Protein AF-A0A946NAC4-F1 (afdb_monomer_lite)

Sequence (117 aa):
MKASVAKNGTCLFAVWLTFFSSITLADLDQEQAALLRAIQGLQSLRYEILQEQARFDSTPRPTSQDELKVWKAIEQDMTMTLAEIDQSLADYQRQHSEMTDSAKAPPASKMPPLLPD

Structure (mmCIF, N/CA/C/O backbone):
data_AF-A0A946NAC4-F1
#
_entry.id   AF-A0A946NAC4-F1
#
loop_
_atom_site.group_PDB
_atom_site.id
_atom_site.type_symbol
_atom_site.label_atom_id
_atom_site.label_alt_id
_atom_site.label_comp_id
_atom_site.label_asym_id
_atom_site.label_entity_id
_atom_site.label_seq_id
_atom_site.pdbx_PDB_ins_code
_atom_site.Cartn_x
_atom_site.Cartn_y
_atom_site.Cartn_z
_atom_site.occupancy
_atom_site.B_iso_or_equiv
_atom_site.auth_seq_id
_atom_site.auth_comp_id
_atom_site.auth_asym_id
_atom_site.auth_atom_id
_atom_site.pdbx_PDB_model_num
ATOM 1 N N . MET A 1 1 ? 38.146 -22.477 -69.257 1.00 34.84 1 MET A N 1
ATOM 2 C CA . MET A 1 1 ? 37.711 -21.088 -68.988 1.00 34.84 1 MET A CA 1
ATOM 3 C C . MET A 1 1 ? 36.299 -21.109 -68.415 1.00 34.84 1 MET A C 1
ATOM 5 O O . MET A 1 1 ? 35.434 -21.713 -69.025 1.00 34.84 1 MET A O 1
ATOM 9 N N . LYS A 1 2 ? 36.132 -20.445 -67.259 1.00 35.56 2 LYS A N 1
ATOM 10 C CA . LYS A 1 2 ? 34.909 -19.889 -66.643 1.00 35.56 2 LYS A CA 1
ATOM 11 C C . LYS A 1 2 ? 33.742 -20.833 -66.303 1.00 35.56 2 LYS A C 1
ATOM 13 O O . LYS A 1 2 ? 32.790 -20.976 -67.057 1.00 35.56 2 LYS A O 1
ATOM 18 N N . ALA A 1 3 ? 33.770 -21.326 -65.064 1.00 39.47 3 ALA A N 1
ATOM 19 C CA . ALA A 1 3 ? 32.555 -21.541 -64.285 1.00 39.47 3 ALA A CA 1
ATOM 20 C C . ALA A 1 3 ? 31.964 -20.174 -63.896 1.00 39.47 3 ALA A C 1
ATOM 22 O O . ALA A 1 3 ? 32.688 -19.309 -63.404 1.00 39.47 3 ALA A O 1
ATOM 23 N N . SER A 1 4 ? 30.666 -19.977 -64.114 1.00 39.22 4 SER A N 1
ATOM 24 C CA . SER A 1 4 ? 29.910 -18.873 -63.519 1.00 39.22 4 SER A CA 1
ATOM 25 C C . SER A 1 4 ? 28.492 -19.357 -63.237 1.00 39.22 4 SER A C 1
ATOM 27 O O . SER A 1 4 ? 27.616 -19.301 -64.095 1.00 39.22 4 SER A O 1
ATOM 29 N N . VAL A 1 5 ? 28.289 -19.895 -62.035 1.00 42.19 5 VAL A N 1
ATOM 30 C CA . VAL A 1 5 ? 26.963 -20.069 -61.439 1.00 42.19 5 VAL A CA 1
ATOM 31 C C . VAL A 1 5 ? 26.802 -18.922 -60.454 1.00 42.19 5 VAL A C 1
ATOM 33 O O . VAL A 1 5 ? 27.512 -18.837 -59.450 1.00 42.19 5 VAL A O 1
ATOM 36 N N . ALA A 1 6 ? 25.920 -17.991 -60.805 1.00 41.38 6 ALA A N 1
ATOM 37 C CA . ALA A 1 6 ? 25.591 -16.829 -60.000 1.00 41.38 6 ALA A CA 1
ATOM 38 C C . ALA A 1 6 ? 24.932 -17.268 -58.681 1.00 41.38 6 ALA A C 1
ATOM 40 O O . ALA A 1 6 ? 23.902 -17.941 -58.670 1.00 41.38 6 ALA A O 1
ATOM 41 N N . LYS A 1 7 ? 25.545 -16.875 -57.561 1.00 47.78 7 LYS A N 1
ATOM 42 C CA . LYS A 1 7 ? 25.012 -17.015 -56.202 1.00 47.78 7 LYS A CA 1
ATOM 43 C C . LYS A 1 7 ? 23.941 -15.945 -55.963 1.00 47.78 7 LYS A C 1
ATOM 45 O O . LYS A 1 7 ? 24.259 -14.866 -55.479 1.00 47.78 7 LYS A O 1
ATOM 50 N N . ASN A 1 8 ? 22.680 -16.257 -56.246 1.00 48.53 8 ASN A N 1
ATOM 51 C CA . ASN A 1 8 ? 21.534 -15.436 -55.836 1.00 48.53 8 ASN A CA 1
ATOM 52 C C . ASN A 1 8 ? 20.782 -16.131 -54.694 1.00 48.53 8 ASN A C 1
ATOM 54 O O . ASN A 1 8 ? 19.678 -16.629 -54.882 1.00 48.53 8 ASN A O 1
ATOM 58 N N . GLY A 1 9 ? 21.406 -16.218 -53.518 1.00 48.00 9 GLY A N 1
ATOM 59 C CA . GLY A 1 9 ? 20.835 -16.927 -52.364 1.00 48.00 9 GLY A CA 1
ATOM 60 C C . GLY A 1 9 ? 20.953 -16.190 -51.033 1.00 48.00 9 GLY A C 1
ATOM 61 O O . GLY A 1 9 ? 20.754 -16.802 -49.992 1.00 48.00 9 GLY A O 1
ATOM 62 N N . THR A 1 10 ? 21.301 -14.900 -51.038 1.00 48.44 10 THR A N 1
ATOM 63 C CA . THR A 1 10 ? 21.772 -14.218 -49.817 1.00 48.44 10 THR A CA 1
ATOM 64 C C . THR A 1 10 ? 21.114 -12.862 -49.564 1.00 48.44 10 THR A C 1
ATOM 66 O O . THR A 1 10 ? 21.738 -11.987 -48.979 1.00 48.44 10 THR A O 1
ATOM 69 N N . CYS A 1 11 ? 19.862 -12.659 -49.993 1.00 46.94 11 CYS A N 1
ATOM 70 C CA . CYS A 1 11 ? 19.157 -11.390 -49.739 1.00 46.94 11 CYS A CA 1
ATOM 71 C C . CYS A 1 11 ? 17.848 -11.523 -48.939 1.00 46.94 11 CYS A C 1
ATOM 73 O O . CYS A 1 11 ? 17.422 -10.559 -48.315 1.00 46.94 11 CYS A O 1
ATOM 75 N N . LEU A 1 12 ? 17.224 -12.705 -48.879 1.00 47.03 12 LEU A N 1
ATOM 76 C CA . LEU A 1 12 ? 15.925 -12.856 -48.201 1.00 47.03 12 LEU A CA 1
ATOM 77 C C . LEU A 1 12 ? 16.033 -13.043 -46.676 1.00 47.03 12 LEU A C 1
ATOM 79 O O . LEU A 1 12 ? 15.130 -12.638 -45.953 1.00 47.03 12 LEU A O 1
ATOM 83 N N . PHE A 1 13 ? 17.151 -13.571 -46.166 1.00 46.75 13 PHE A N 1
ATOM 84 C CA . PHE A 1 13 ? 17.356 -13.733 -44.718 1.00 46.75 13 PHE A CA 1
ATOM 85 C C . PHE A 1 13 ? 17.648 -12.412 -43.989 1.00 46.75 13 PHE A C 1
ATOM 87 O O . PHE A 1 13 ? 17.256 -12.249 -42.836 1.00 46.75 13 PHE A O 1
ATOM 94 N N . ALA A 1 14 ? 18.294 -11.449 -44.654 1.00 50.28 14 ALA A N 1
ATOM 95 C CA . ALA A 1 14 ? 18.642 -10.164 -44.043 1.00 50.28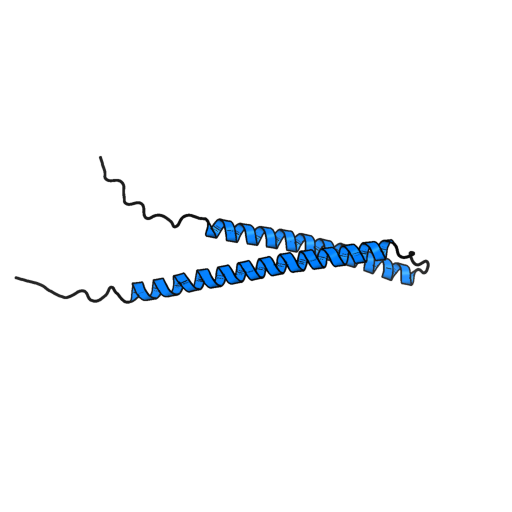 14 ALA A CA 1
ATOM 96 C C . ALA A 1 14 ? 17.407 -9.277 -43.797 1.00 50.28 14 ALA A C 1
ATOM 98 O O . ALA A 1 14 ? 17.334 -8.607 -42.772 1.00 50.28 14 ALA A O 1
ATOM 99 N N . VAL A 1 15 ? 16.415 -9.326 -44.695 1.00 49.91 15 VAL A N 1
ATOM 100 C CA . VAL A 1 15 ? 15.171 -8.538 -44.590 1.00 49.91 15 VAL A CA 1
ATOM 101 C C . VAL A 1 15 ? 14.247 -9.066 -43.484 1.00 49.91 15 VAL A C 1
ATOM 103 O O . VAL A 1 15 ? 13.540 -8.289 -42.845 1.00 49.91 15 VAL A O 1
ATOM 106 N N . TRP A 1 16 ? 14.283 -10.373 -43.202 1.00 44.47 16 TRP A N 1
ATOM 107 C CA . TRP A 1 16 ? 13.516 -10.965 -42.101 1.00 44.47 16 TRP A CA 1
ATOM 108 C C . TRP A 1 16 ? 14.094 -10.575 -40.729 1.00 44.47 16 TRP A C 1
ATOM 110 O O . TRP A 1 16 ? 13.350 -10.190 -39.833 1.00 44.47 16 TRP A O 1
ATOM 120 N N . LEU A 1 17 ? 15.424 -10.567 -40.578 1.00 48.47 17 LEU A N 1
ATOM 121 C CA . LEU A 1 17 ? 16.096 -10.189 -39.325 1.00 48.47 17 LEU A CA 1
ATOM 122 C C . LEU A 1 17 ? 15.891 -8.714 -38.937 1.00 48.47 17 LEU A C 1
ATOM 124 O O . LEU A 1 17 ? 15.756 -8.406 -37.752 1.00 48.47 17 LEU A O 1
ATOM 128 N N . THR A 1 18 ? 15.804 -7.797 -39.905 1.00 51.16 18 THR A N 1
ATOM 129 C CA . THR A 1 18 ? 15.551 -6.376 -39.609 1.00 51.16 18 THR A CA 1
ATOM 130 C C . THR A 1 18 ? 14.116 -6.103 -39.161 1.00 51.16 18 THR A C 1
ATOM 132 O O . THR A 1 18 ? 13.909 -5.201 -38.358 1.00 51.16 18 THR A O 1
ATOM 135 N N . PHE A 1 19 ? 13.134 -6.891 -39.617 1.00 48.56 19 PHE A N 1
ATOM 136 C CA . PHE A 1 19 ? 11.737 -6.729 -39.193 1.00 48.56 19 PHE A CA 1
ATOM 137 C C . PHE A 1 19 ? 11.515 -7.177 -37.740 1.00 48.56 19 PHE A C 1
ATOM 139 O O . PHE A 1 19 ? 10.827 -6.493 -36.987 1.00 48.56 19 PHE A O 1
ATOM 146 N N . PHE A 1 20 ? 12.150 -8.273 -37.310 1.00 47.69 20 PHE A N 1
ATOM 147 C CA . PHE A 1 20 ? 12.056 -8.740 -35.919 1.00 47.69 20 PHE A CA 1
ATOM 148 C C . PHE A 1 20 ? 12.785 -7.828 -34.923 1.00 47.69 20 PHE A C 1
ATOM 150 O O . PHE A 1 20 ? 12.350 -7.710 -33.783 1.00 47.69 20 PHE A O 1
ATOM 157 N N . SER A 1 21 ? 13.841 -7.132 -35.355 1.00 46.66 21 SER A N 1
ATOM 158 C CA . SER A 1 21 ? 14.618 -6.229 -34.489 1.00 46.66 21 SER A CA 1
ATOM 159 C C . SER A 1 21 ? 13.832 -4.983 -34.050 1.00 46.66 21 SER A C 1
ATOM 161 O O . SER A 1 21 ? 14.082 -4.435 -32.980 1.00 46.66 21 SER A O 1
ATOM 163 N N . SER A 1 22 ? 12.894 -4.506 -34.876 1.00 48.12 22 SER A N 1
ATOM 164 C CA . SER A 1 22 ? 12.086 -3.315 -34.569 1.00 48.12 22 SER A CA 1
ATOM 165 C C . SER A 1 22 ? 10.862 -3.627 -33.709 1.00 48.12 22 SER A C 1
ATOM 167 O O . SER A 1 22 ? 10.421 -2.763 -32.955 1.00 48.12 22 SER A O 1
ATOM 169 N N . ILE A 1 23 ? 10.331 -4.851 -33.796 1.00 51.03 23 ILE A N 1
ATOM 170 C CA . ILE A 1 23 ? 9.173 -5.280 -33.000 1.00 51.03 23 ILE A CA 1
ATOM 171 C C . ILE A 1 23 ? 9.553 -5.355 -31.515 1.00 51.03 23 ILE A C 1
ATOM 173 O O . ILE A 1 23 ? 8.785 -4.909 -30.672 1.00 51.03 23 ILE A O 1
ATOM 177 N N . THR A 1 24 ? 10.767 -5.809 -31.191 1.00 55.62 24 THR A N 1
ATOM 178 C CA . THR A 1 24 ? 11.209 -5.962 -29.795 1.00 55.62 24 THR A CA 1
ATOM 179 C C . THR A 1 24 ? 11.446 -4.638 -29.069 1.00 55.62 24 THR A C 1
ATOM 181 O O . THR A 1 24 ? 11.269 -4.581 -27.859 1.00 55.62 24 THR A O 1
ATOM 184 N N . LEU A 1 25 ? 11.852 -3.568 -29.768 1.00 56.47 25 LEU A N 1
ATOM 185 C CA . LEU A 1 25 ? 12.092 -2.267 -29.124 1.00 56.47 25 LEU A CA 1
ATOM 186 C C . LEU A 1 25 ? 10.792 -1.512 -28.817 1.00 56.47 25 LEU A C 1
ATOM 188 O O . LEU A 1 25 ? 10.700 -0.883 -27.769 1.00 56.47 25 LEU A O 1
ATOM 192 N N . ALA A 1 26 ? 9.804 -1.567 -29.717 1.00 60.28 26 ALA A N 1
ATOM 193 C CA . ALA A 1 26 ? 8.515 -0.905 -29.505 1.00 60.28 26 ALA A CA 1
ATOM 194 C C . ALA A 1 26 ? 7.688 -1.589 -28.402 1.00 60.28 26 ALA A C 1
ATOM 196 O O . ALA A 1 26 ? 7.032 -0.908 -27.619 1.00 60.28 26 ALA A O 1
ATOM 197 N N . ASP A 1 27 ? 7.760 -2.921 -28.316 1.00 66.62 27 ASP A N 1
ATOM 198 C CA . ASP A 1 27 ? 7.092 -3.704 -27.269 1.00 66.62 27 ASP A CA 1
ATOM 199 C C . ASP A 1 27 ? 7.719 -3.431 -25.889 1.00 66.62 27 ASP A C 1
ATOM 201 O O . ASP A 1 27 ? 7.018 -3.142 -24.923 1.00 66.62 27 ASP A O 1
ATOM 205 N N . LEU A 1 28 ? 9.055 -3.368 -25.820 1.00 69.88 28 LEU A N 1
ATOM 206 C CA . LEU A 1 28 ? 9.787 -3.068 -24.586 1.00 69.88 28 LEU A CA 1
ATOM 207 C C . LEU A 1 28 ? 9.533 -1.642 -24.058 1.00 69.88 28 LEU A C 1
ATOM 209 O O . LEU A 1 28 ? 9.475 -1.436 -22.846 1.00 69.88 28 LEU A O 1
ATOM 213 N N . ASP A 1 29 ? 9.391 -0.648 -24.940 1.00 77.00 29 ASP A N 1
ATOM 214 C CA . ASP A 1 29 ? 9.049 0.730 -24.549 1.00 77.00 29 ASP A CA 1
ATOM 215 C C . ASP A 1 29 ? 7.618 0.813 -23.987 1.00 77.00 29 ASP A C 1
ATOM 217 O O . ASP A 1 29 ? 7.368 1.441 -22.953 1.00 77.00 29 ASP A O 1
ATOM 221 N N . GLN A 1 30 ? 6.677 0.097 -24.610 1.00 83.19 30 GLN A N 1
ATOM 222 C CA . GLN A 1 30 ? 5.300 0.010 -24.132 1.00 83.19 30 GLN A CA 1
ATOM 223 C C . GLN A 1 30 ? 5.203 -0.710 -22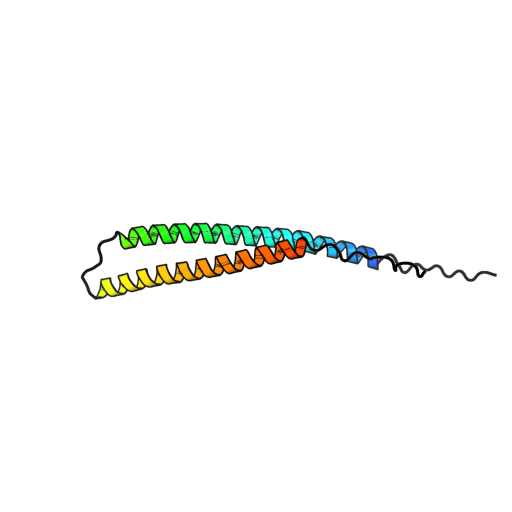.777 1.00 83.19 30 GLN A C 1
ATOM 225 O O . GLN A 1 30 ? 4.466 -0.255 -21.896 1.00 83.19 30 GLN A O 1
ATOM 230 N N . GLU A 1 31 ? 5.950 -1.798 -22.588 1.00 83.50 31 GLU A N 1
ATOM 231 C CA . GLU A 1 31 ? 6.032 -2.526 -21.318 1.00 83.50 31 GLU A CA 1
ATOM 232 C C . GLU A 1 31 ? 6.630 -1.662 -20.200 1.00 83.50 31 GLU A C 1
ATOM 234 O O . GLU A 1 31 ? 6.057 -1.591 -19.110 1.00 83.50 31 GLU A O 1
ATOM 239 N N . GLN A 1 32 ? 7.716 -0.928 -20.472 1.00 86.19 32 GLN A N 1
ATOM 240 C CA . GLN A 1 32 ? 8.299 0.011 -19.506 1.00 86.19 32 GLN A CA 1
ATOM 241 C C . GLN A 1 32 ? 7.313 1.120 -19.120 1.00 86.19 32 GLN A C 1
ATOM 243 O O . GLN A 1 32 ? 7.142 1.421 -17.935 1.00 86.19 32 GLN A O 1
ATOM 248 N N . ALA A 1 33 ? 6.603 1.699 -20.093 1.00 89.44 33 ALA A N 1
ATOM 249 C CA . ALA A 1 33 ? 5.592 2.718 -19.829 1.00 89.44 33 ALA A CA 1
ATOM 250 C C . ALA A 1 33 ? 4.396 2.170 -19.026 1.00 89.44 33 ALA A C 1
ATOM 252 O O . ALA A 1 33 ? 3.845 2.868 -18.168 1.00 89.44 33 ALA A O 1
ATOM 253 N N . ALA A 1 34 ? 3.978 0.927 -19.287 1.00 90.06 34 ALA A N 1
ATOM 254 C CA . ALA A 1 34 ? 2.937 0.256 -18.514 1.00 90.06 34 ALA A CA 1
ATOM 255 C C . ALA A 1 34 ? 3.383 0.002 -17.067 1.00 90.06 34 ALA A C 1
ATOM 257 O O . ALA A 1 34 ? 2.622 0.292 -16.142 1.00 90.06 34 ALA A O 1
ATOM 258 N N . LEU A 1 35 ? 4.623 -0.452 -16.869 1.00 93.06 35 LEU A N 1
ATOM 259 C CA . LEU A 1 35 ? 5.205 -0.703 -15.553 1.00 93.06 35 LEU A CA 1
ATOM 260 C C . LEU A 1 35 ? 5.329 0.582 -14.726 1.00 93.06 35 LEU A C 1
ATOM 262 O O . LEU A 1 35 ? 4.917 0.613 -13.568 1.00 93.06 35 LEU A O 1
ATOM 266 N N . LEU A 1 36 ? 5.806 1.676 -15.326 1.00 94.38 36 LEU A N 1
ATOM 267 C CA . LEU A 1 36 ? 5.862 2.985 -14.665 1.00 94.38 36 LEU A CA 1
ATOM 268 C C . LEU A 1 36 ? 4.472 3.488 -14.260 1.00 94.38 36 LEU A C 1
ATOM 270 O O . LEU A 1 36 ? 4.298 4.001 -13.154 1.00 94.38 36 LEU A O 1
ATOM 274 N N . ARG A 1 37 ? 3.463 3.297 -15.119 1.00 95.69 37 ARG A N 1
ATOM 275 C CA . ARG A 1 37 ? 2.074 3.643 -14.790 1.00 95.69 37 ARG A CA 1
ATOM 276 C C . ARG A 1 37 ? 1.543 2.798 -13.630 1.00 95.69 37 ARG A C 1
ATOM 278 O O . ARG A 1 37 ? 0.846 3.337 -12.775 1.00 95.69 37 ARG A O 1
ATOM 285 N N . ALA A 1 38 ? 1.882 1.510 -13.581 1.00 95.19 38 ALA A N 1
ATOM 286 C CA . ALA A 1 38 ? 1.514 0.632 -12.473 1.00 95.19 38 ALA A CA 1
ATOM 287 C C . ALA A 1 38 ? 2.177 1.073 -11.158 1.00 95.19 38 ALA A C 1
ATOM 289 O O . ALA A 1 38 ? 1.489 1.197 -10.147 1.00 95.19 38 ALA A O 1
ATOM 290 N N . ILE A 1 39 ? 3.475 1.399 -11.180 1.00 96.81 39 ILE A N 1
ATOM 291 C CA . ILE A 1 39 ? 4.198 1.948 -10.020 1.00 96.81 39 ILE A CA 1
ATOM 292 C C . ILE A 1 39 ? 3.524 3.231 -9.529 1.00 96.81 39 ILE A C 1
ATOM 294 O O . ILE A 1 39 ? 3.236 3.357 -8.340 1.00 96.81 39 ILE A O 1
ATOM 298 N N . GLN A 1 40 ? 3.233 4.169 -10.432 1.00 97.38 40 GLN A N 1
ATOM 299 C CA . GLN A 1 40 ? 2.588 5.428 -10.068 1.00 97.38 40 GLN A CA 1
ATOM 300 C C . GLN A 1 40 ? 1.188 5.198 -9.479 1.00 97.38 40 GLN A C 1
ATOM 302 O O . GLN A 1 40 ? 0.853 5.786 -8.453 1.00 97.38 40 GLN A O 1
ATOM 307 N N . GLY A 1 41 ? 0.392 4.312 -10.085 1.00 97.75 41 GLY A N 1
ATOM 3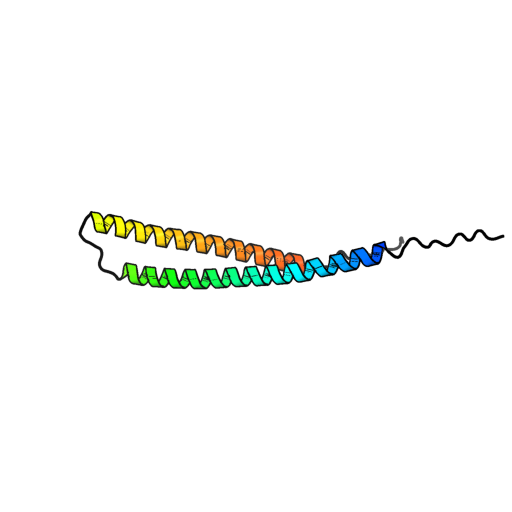08 C CA . GLY A 1 41 ? -0.932 3.950 -9.577 1.00 97.75 41 GLY A CA 1
ATOM 309 C C . GLY A 1 41 ? -0.877 3.340 -8.176 1.00 97.75 41 GLY A C 1
ATOM 310 O O . GLY A 1 41 ? -1.643 3.743 -7.303 1.00 9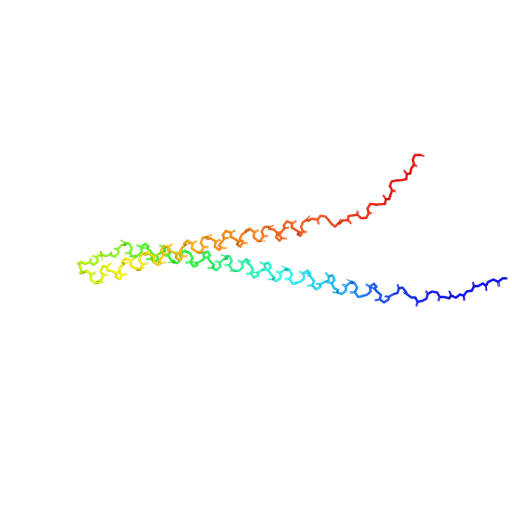7.75 41 GLY A O 1
ATOM 311 N N . LEU A 1 42 ? 0.070 2.431 -7.926 1.00 98.19 42 LEU A N 1
ATOM 312 C CA . LEU A 1 42 ? 0.274 1.829 -6.607 1.00 98.19 42 LEU A CA 1
ATOM 313 C C . LEU A 1 42 ? 0.754 2.847 -5.565 1.00 98.19 42 LEU A C 1
ATOM 315 O O . LEU A 1 42 ? 0.304 2.801 -4.424 1.00 98.19 42 LEU A O 1
ATOM 319 N N . GLN A 1 43 ? 1.616 3.799 -5.935 1.00 98.12 43 GLN A N 1
ATOM 320 C CA . GLN A 1 43 ? 2.030 4.884 -5.037 1.00 98.12 43 GLN A CA 1
ATOM 321 C C . GLN A 1 43 ? 0.856 5.788 -4.645 1.00 98.12 43 GLN A C 1
ATOM 323 O O . GLN A 1 43 ? 0.737 6.160 -3.476 1.00 98.12 43 GLN A O 1
ATOM 328 N N . SER A 1 44 ? -0.019 6.120 -5.599 1.00 98.00 44 SER A N 1
ATOM 329 C CA . SER A 1 44 ? -1.248 6.869 -5.325 1.00 98.00 44 SER A CA 1
ATOM 330 C C . SER A 1 44 ? -2.184 6.091 -4.402 1.00 98.00 44 SER A C 1
ATOM 332 O O . SER A 1 44 ? -2.599 6.627 -3.378 1.00 98.00 44 SER A O 1
ATOM 334 N N . LEU A 1 45 ? -2.436 4.811 -4.691 1.00 97.69 45 LEU A N 1
ATOM 335 C CA . LEU A 1 45 ? -3.295 3.964 -3.860 1.00 97.69 45 LEU A CA 1
ATOM 336 C C . LEU A 1 45 ? -2.749 3.816 -2.433 1.00 97.69 45 LEU A C 1
ATOM 338 O O . LEU A 1 45 ? -3.489 3.942 -1.461 1.00 97.69 45 LEU A O 1
ATOM 342 N N . ARG A 1 46 ? -1.435 3.611 -2.292 1.00 98.19 46 ARG A N 1
ATOM 343 C CA . ARG A 1 46 ? -0.759 3.570 -0.991 1.00 98.19 46 ARG A CA 1
ATOM 344 C C . ARG A 1 46 ? -1.020 4.837 -0.183 1.00 98.19 46 ARG A C 1
ATOM 346 O O . ARG A 1 46 ? -1.280 4.767 1.014 1.00 98.19 46 ARG A O 1
ATOM 353 N N . TYR A 1 47 ? -0.921 5.996 -0.829 1.00 98.12 47 TYR A N 1
ATOM 354 C CA . TYR A 1 47 ? -1.159 7.279 -0.181 1.00 98.12 47 TYR A CA 1
ATOM 355 C C . TYR A 1 47 ? -2.613 7.429 0.280 1.00 98.12 47 TYR A C 1
ATOM 357 O O . TYR A 1 47 ? -2.848 7.860 1.408 1.00 98.12 47 TYR A O 1
ATOM 365 N N . GLU A 1 48 ? -3.574 7.038 -0.557 1.00 97.88 48 GLU A N 1
ATOM 366 C CA . GLU A 1 48 ? -5.000 7.059 -0.214 1.00 97.88 48 GLU A CA 1
ATOM 367 C C . GLU A 1 48 ? -5.302 6.160 0.990 1.00 97.88 48 GLU A C 1
ATOM 369 O O . GLU A 1 48 ? -5.942 6.604 1.942 1.00 97.88 48 GLU A O 1
ATOM 374 N N . ILE A 1 49 ? -4.768 4.934 1.014 1.00 97.38 49 ILE A N 1
ATOM 375 C CA . ILE A 1 49 ? -4.975 4.012 2.139 1.00 97.38 49 ILE A CA 1
ATOM 376 C C . ILE A 1 49 ? -4.335 4.552 3.422 1.00 97.38 49 ILE A C 1
ATOM 378 O O . ILE A 1 49 ? -4.949 4.466 4.479 1.00 97.38 49 ILE A O 1
ATOM 382 N N . LEU A 1 50 ? -3.146 5.160 3.354 1.00 98.19 50 LEU A N 1
ATOM 383 C CA . LEU A 1 50 ? -2.523 5.792 4.525 1.00 98.19 50 LEU A CA 1
ATOM 384 C C . LEU A 1 50 ? -3.359 6.957 5.071 1.00 98.19 50 LEU A C 1
ATOM 386 O O . LEU A 1 50 ? -3.440 7.138 6.287 1.00 98.19 50 LEU A O 1
ATOM 390 N N . GLN A 1 51 ? -3.993 7.746 4.198 1.00 97.94 51 GLN A N 1
ATOM 391 C CA . GLN A 1 51 ? -4.925 8.780 4.645 1.00 97.94 51 GLN A CA 1
ATOM 392 C C . GLN A 1 51 ? -6.157 8.177 5.320 1.00 97.94 51 GLN A C 1
ATOM 394 O O . GLN A 1 51 ? -6.549 8.641 6.391 1.00 97.94 51 GLN A O 1
ATOM 399 N N . GLU A 1 52 ? -6.758 7.144 4.731 1.00 96.69 52 GLU A N 1
ATOM 400 C CA . GLU A 1 52 ? -7.921 6.480 5.323 1.00 96.69 52 GLU A CA 1
ATOM 401 C C . GLU A 1 52 ? -7.576 5.775 6.636 1.00 96.69 52 GLU A C 1
ATOM 403 O O . GLU A 1 52 ? -8.358 5.853 7.580 1.00 96.69 52 GLU A O 1
ATOM 408 N N . GLN A 1 53 ? -6.383 5.192 6.758 1.00 97.12 53 GLN A N 1
ATOM 409 C CA . GLN A 1 53 ? -5.882 4.641 8.015 1.00 97.12 53 GLN A CA 1
ATOM 410 C C . GLN A 1 53 ? -5.751 5.735 9.079 1.00 97.12 53 GLN A C 1
ATOM 412 O O . GLN A 1 53 ? -6.257 5.573 10.183 1.00 97.12 53 GLN A O 1
ATOM 417 N N . ALA A 1 54 ? -5.182 6.897 8.744 1.00 97.44 54 ALA A N 1
ATOM 418 C CA . ALA A 1 54 ? -5.104 8.016 9.683 1.00 97.44 54 ALA A CA 1
ATOM 419 C C . ALA A 1 54 ? -6.499 8.510 10.121 1.00 97.44 54 ALA A C 1
ATOM 421 O O . ALA A 1 54 ? -6.711 8.857 11.287 1.00 97.44 54 ALA A O 1
ATOM 422 N N . ARG A 1 55 ? -7.477 8.522 9.205 1.00 97.19 55 ARG A N 1
ATOM 423 C CA . ARG A 1 55 ? -8.877 8.845 9.527 1.00 97.19 55 ARG A CA 1
ATOM 424 C C . ARG A 1 55 ? -9.509 7.779 10.421 1.00 97.19 55 ARG A C 1
ATOM 426 O O . ARG A 1 55 ? -10.201 8.128 11.381 1.00 97.19 55 ARG A O 1
ATOM 433 N N . PHE A 1 56 ? -9.257 6.508 10.138 1.00 96.88 56 PHE A N 1
ATOM 434 C CA . PHE A 1 56 ? -9.717 5.376 10.932 1.00 96.88 56 PHE A CA 1
ATOM 435 C C . PHE A 1 56 ? -9.143 5.421 12.354 1.00 96.88 56 PHE A C 1
ATOM 437 O O . PHE A 1 56 ? -9.905 5.371 13.316 1.00 96.88 56 PHE A O 1
ATOM 444 N N . ASP A 1 57 ? -7.840 5.662 12.498 1.00 95.12 57 ASP A N 1
ATOM 445 C CA . ASP A 1 57 ? -7.151 5.782 13.788 1.00 95.12 57 ASP A CA 1
ATOM 446 C C . ASP A 1 57 ? -7.662 6.964 14.625 1.00 95.12 57 ASP A C 1
ATOM 448 O O . ASP A 1 57 ? -7.666 6.917 15.856 1.00 95.12 57 ASP A O 1
ATOM 452 N N . SER A 1 58 ? -8.128 8.030 13.965 1.00 96.56 58 SER A N 1
ATOM 453 C CA . SER A 1 58 ? -8.751 9.182 14.630 1.00 96.56 58 SER A CA 1
ATOM 454 C C . SER A 1 58 ? -10.210 8.950 15.042 1.00 96.56 58 SER A C 1
ATOM 456 O O . SER A 1 58 ? -10.765 9.719 15.832 1.00 96.56 58 SER A O 1
ATOM 458 N N . THR A 1 59 ? -10.851 7.908 14.508 1.00 95.69 59 THR A N 1
ATOM 459 C CA . THR A 1 59 ? -12.253 7.601 14.791 1.00 95.69 59 THR A CA 1
ATOM 460 C C . THR A 1 59 ? -12.366 6.925 16.168 1.00 95.69 59 THR A C 1
ATOM 462 O O . THR A 1 59 ? -11.551 6.063 16.504 1.00 95.69 59 THR A O 1
ATOM 465 N N . PRO A 1 60 ? -13.355 7.285 17.012 1.00 96.25 60 PRO A N 1
ATOM 466 C CA . PRO A 1 60 ? -13.513 6.662 18.321 1.00 96.25 60 PRO A CA 1
ATOM 467 C C . PRO A 1 60 ? -13.718 5.152 18.215 1.00 96.25 60 PRO A C 1
ATOM 469 O O . PRO A 1 60 ? -14.614 4.677 17.515 1.00 96.25 60 PRO A O 1
ATOM 472 N N . ARG A 1 61 ? -12.911 4.401 18.965 1.00 95.75 61 ARG A N 1
ATOM 473 C CA . ARG A 1 61 ? -13.001 2.944 19.002 1.00 95.75 61 ARG A CA 1
ATOM 474 C C . ARG A 1 61 ? -14.371 2.495 19.547 1.00 95.75 61 ARG A C 1
ATOM 476 O O . ARG A 1 61 ? -14.757 2.951 20.627 1.00 95.75 61 ARG A O 1
ATOM 483 N N . PRO A 1 62 ? -15.073 1.565 18.874 1.00 96.31 62 PRO A N 1
ATOM 484 C CA . PRO A 1 62 ? -16.336 1.021 19.356 1.00 96.31 62 PRO A CA 1
ATOM 485 C C . PRO A 1 62 ? -16.192 0.300 20.697 1.00 96.31 62 PRO A C 1
ATOM 487 O O . PRO A 1 62 ? -15.167 -0.326 20.983 1.00 96.31 62 PRO A O 1
ATOM 490 N N . THR A 1 63 ? -17.248 0.359 21.508 1.00 95.94 63 THR A N 1
ATOM 491 C CA . THR A 1 63 ? -17.303 -0.284 22.831 1.00 95.94 63 THR A CA 1
ATOM 492 C C . THR A 1 63 ? -18.030 -1.624 22.808 1.00 95.94 63 THR A C 1
ATOM 494 O O . THR A 1 63 ? -17.802 -2.454 23.689 1.00 95.94 63 THR A O 1
ATOM 497 N N . SER A 1 64 ? -18.888 -1.863 21.812 1.00 97.81 64 SER A N 1
ATOM 498 C CA . SER A 1 64 ? -19.581 -3.140 21.670 1.00 97.81 64 SER A CA 1
ATOM 499 C C . SER A 1 64 ? -18.632 -4.217 21.138 1.00 97.81 64 SER A C 1
ATOM 501 O O . SER A 1 64 ? -17.740 -3.959 20.326 1.00 97.81 64 SER A O 1
ATOM 503 N N . GLN A 1 65 ? -18.810 -5.454 21.603 1.00 96.81 65 GLN A N 1
ATOM 504 C CA . GLN A 1 65 ? -17.916 -6.551 21.237 1.00 96.81 65 GLN A CA 1
ATOM 505 C C . GLN A 1 65 ? -17.993 -6.895 19.742 1.00 96.81 65 GLN A C 1
ATOM 507 O O . GLN A 1 65 ? -16.971 -7.245 19.151 1.00 96.81 65 GLN A O 1
ATOM 512 N N . ASP A 1 66 ? -19.174 -6.811 19.131 1.00 97.12 66 ASP A N 1
ATOM 513 C CA . ASP A 1 66 ? -19.350 -7.165 17.722 1.00 97.12 66 ASP A CA 1
ATOM 514 C C . ASP A 1 66 ? -18.794 -6.089 16.788 1.00 97.12 66 ASP A C 1
ATOM 516 O O . ASP A 1 66 ? -18.056 -6.420 15.860 1.00 97.12 66 ASP A O 1
ATOM 520 N N . GLU A 1 67 ? -19.012 -4.806 17.086 1.00 97.00 67 GLU A N 1
ATOM 521 C CA . GLU A 1 67 ? -18.381 -3.717 16.328 1.00 97.00 67 GLU A CA 1
ATOM 522 C C . GLU A 1 67 ? -16.862 -3.719 16.516 1.00 97.00 67 GLU A C 1
ATOM 524 O O . GLU A 1 67 ? -16.126 -3.460 15.568 1.00 97.00 67 GLU A O 1
ATOM 529 N N . LEU A 1 68 ? -16.363 -4.083 17.703 1.00 97.75 68 LEU A N 1
ATOM 530 C CA . LEU A 1 68 ? -14.927 -4.200 17.954 1.00 97.75 68 LEU A CA 1
ATOM 531 C C . LEU A 1 68 ? -14.265 -5.302 17.109 1.00 97.75 68 LEU A C 1
ATOM 533 O O . LEU A 1 68 ? -13.097 -5.162 16.737 1.00 97.75 68 LEU A O 1
ATOM 537 N N . LYS A 1 69 ? -14.973 -6.398 16.803 1.00 98.06 69 LYS A N 1
ATOM 538 C CA . LYS A 1 69 ? -14.465 -7.433 15.883 1.00 98.06 69 LYS A CA 1
ATOM 539 C C . LYS A 1 69 ? -14.329 -6.875 14.471 1.00 98.06 69 LYS A C 1
ATOM 541 O O . LYS A 1 69 ? -13.281 -7.057 13.860 1.00 98.06 69 LYS A O 1
ATOM 546 N N . VAL A 1 70 ? -15.358 -6.178 13.985 1.00 97.56 70 VAL A N 1
ATOM 547 C CA . VAL A 1 70 ? -15.344 -5.546 12.656 1.00 97.56 70 VAL A CA 1
ATOM 548 C C . VAL A 1 70 ? -14.244 -4.489 12.582 1.00 97.56 70 VAL A C 1
ATOM 550 O O . VAL A 1 70 ? -13.464 -4.490 11.639 1.00 97.56 70 VAL A O 1
ATOM 553 N N . TRP A 1 71 ? -14.112 -3.659 13.617 1.00 97.62 71 TRP A N 1
ATOM 554 C CA . TRP A 1 71 ? -13.049 -2.662 13.733 1.00 97.62 71 TRP A CA 1
ATOM 555 C C . TRP A 1 71 ? -11.660 -3.279 13.558 1.00 97.62 71 TRP A C 1
ATOM 557 O O . TRP A 1 71 ? -10.878 -2.829 12.730 1.00 97.62 71 TRP A O 1
ATOM 567 N N . LYS A 1 72 ? -11.356 -4.348 14.304 1.00 97.56 72 LYS A N 1
ATOM 568 C CA . LYS A 1 72 ? -10.063 -5.041 14.198 1.00 97.56 72 LYS A CA 1
ATOM 569 C C . LYS A 1 72 ? -9.850 -5.684 12.828 1.00 97.56 72 LYS A C 1
ATOM 571 O O . LYS A 1 72 ? -8.721 -5.721 12.356 1.00 97.56 72 LYS A O 1
ATOM 576 N N . ALA A 1 73 ? -10.912 -6.197 12.208 1.00 98.06 73 ALA A N 1
ATOM 577 C CA . ALA A 1 73 ? -10.824 -6.755 10.864 1.00 98.06 73 ALA A CA 1
ATOM 578 C C . ALA A 1 73 ? -10.458 -5.673 9.838 1.00 98.06 73 ALA A C 1
ATOM 580 O O . ALA A 1 73 ? -9.587 -5.912 9.014 1.00 98.06 73 ALA A O 1
ATOM 581 N N . ILE A 1 74 ? -11.051 -4.478 9.940 1.00 97.44 74 ILE A N 1
ATOM 582 C CA . ILE A 1 74 ? -10.718 -3.329 9.083 1.00 97.44 74 ILE A CA 1
ATOM 583 C C . ILE A 1 74 ? -9.267 -2.881 9.308 1.00 97.44 74 ILE A C 1
ATOM 585 O O . ILE A 1 74 ? -8.523 -2.708 8.348 1.00 97.44 74 ILE A O 1
ATOM 589 N N . GLU A 1 75 ? -8.844 -2.745 10.569 1.00 97.62 75 GLU A N 1
ATOM 590 C CA . GLU A 1 75 ? -7.464 -2.384 10.936 1.00 97.62 75 GLU A CA 1
ATOM 591 C C . GLU A 1 75 ? -6.443 -3.365 10.331 1.00 97.62 75 GLU A C 1
ATOM 593 O O . GLU A 1 75 ? -5.435 -2.965 9.739 1.00 97.62 75 GLU A O 1
ATOM 598 N N . GLN A 1 76 ? -6.728 -4.665 10.446 1.00 98.12 76 GLN A N 1
ATOM 599 C CA . GLN A 1 76 ? -5.891 -5.718 9.885 1.00 98.12 76 GLN A CA 1
ATOM 600 C C . GLN A 1 76 ? -5.883 -5.680 8.353 1.00 98.12 76 GLN A C 1
ATOM 602 O O . GLN A 1 76 ? -4.814 -5.790 7.758 1.00 98.12 76 GLN A O 1
ATOM 607 N N . ASP A 1 77 ? -7.043 -5.513 7.722 1.00 98.00 77 ASP A N 1
ATOM 608 C CA . ASP A 1 77 ? -7.185 -5.478 6.266 1.00 98.00 77 ASP A CA 1
ATOM 609 C C . ASP A 1 77 ? -6.405 -4.314 5.639 1.00 98.00 77 ASP A C 1
ATOM 611 O O . ASP A 1 77 ? -5.616 -4.524 4.715 1.00 98.00 77 ASP A O 1
ATOM 615 N N . MET A 1 78 ? -6.512 -3.109 6.213 1.00 96.62 78 MET A N 1
ATOM 616 C CA . MET A 1 78 ? -5.715 -1.950 5.791 1.00 96.62 78 MET A CA 1
ATOM 617 C C . MET A 1 78 ? -4.212 -2.219 5.925 1.00 96.62 78 MET A C 1
ATOM 619 O O . MET A 1 78 ? -3.440 -1.919 5.014 1.00 96.62 78 MET A O 1
ATOM 623 N N . THR A 1 79 ? -3.796 -2.828 7.039 1.00 97.44 79 THR A N 1
ATOM 624 C CA . THR A 1 79 ? -2.386 -3.156 7.291 1.00 97.44 79 THR A CA 1
ATOM 625 C C . THR A 1 79 ? -1.848 -4.173 6.283 1.00 97.44 79 THR A C 1
ATOM 627 O O . THR A 1 79 ? -0.753 -3.989 5.750 1.00 97.44 79 THR A O 1
ATOM 630 N N . MET A 1 80 ? -2.604 -5.237 5.998 1.00 98.19 80 MET A N 1
ATOM 631 C CA . MET A 1 80 ? -2.204 -6.246 5.011 1.00 98.19 80 MET A CA 1
ATOM 632 C C . MET A 1 80 ? -2.155 -5.657 3.603 1.00 98.19 80 MET A C 1
ATOM 634 O O . MET A 1 80 ? -1.164 -5.847 2.904 1.00 98.19 80 MET A O 1
ATOM 638 N N . THR A 1 81 ? -3.173 -4.884 3.219 1.00 96.81 81 THR A N 1
ATOM 639 C CA . THR A 1 81 ? -3.236 -4.242 1.899 1.00 96.81 81 THR A CA 1
ATOM 640 C C . THR A 1 81 ? -2.040 -3.314 1.679 1.00 96.81 81 THR A C 1
ATOM 642 O O . THR A 1 81 ? -1.417 -3.345 0.619 1.00 96.81 81 THR A O 1
ATOM 645 N N . LEU A 1 82 ? -1.653 -2.521 2.687 1.00 98.25 82 LEU A N 1
ATOM 646 C CA . LEU A 1 82 ? -0.455 -1.680 2.601 1.00 98.25 82 LEU A CA 1
ATOM 647 C C . LEU A 1 82 ? 0.823 -2.504 2.412 1.00 98.25 82 LEU A C 1
ATOM 649 O O . LEU A 1 82 ? 1.664 -2.134 1.595 1.00 98.25 82 LEU A O 1
ATOM 653 N N . ALA A 1 83 ? 0.958 -3.626 3.122 1.00 98.19 83 ALA A N 1
ATOM 654 C CA . ALA A 1 83 ? 2.117 -4.503 2.984 1.00 98.19 83 ALA A CA 1
ATOM 655 C C . ALA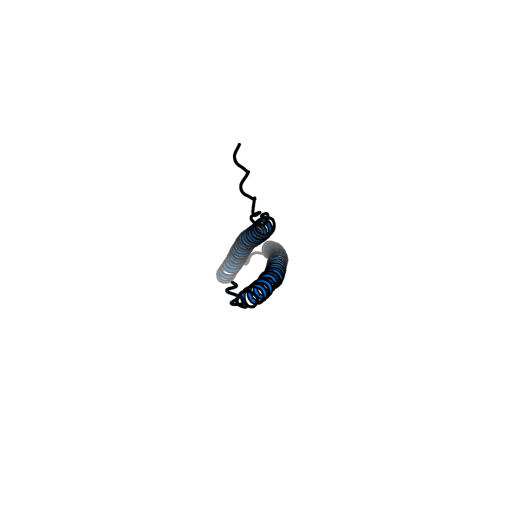 A 1 83 ? 2.203 -5.142 1.585 1.00 98.19 83 ALA A C 1
ATOM 657 O O . ALA A 1 83 ? 3.287 -5.219 1.007 1.00 98.19 83 ALA A O 1
ATOM 658 N N . GLU A 1 84 ? 1.070 -5.558 1.014 1.00 98.19 84 GLU A N 1
ATOM 659 C CA . GLU A 1 84 ? 1.001 -6.099 -0.349 1.00 98.19 84 GLU A CA 1
ATOM 660 C C . GLU A 1 84 ? 1.366 -5.049 -1.406 1.00 98.19 84 GLU A C 1
ATOM 662 O O . GLU A 1 84 ? 2.086 -5.350 -2.364 1.00 98.19 84 GLU A O 1
ATOM 667 N N . ILE A 1 85 ? 0.924 -3.802 -1.217 1.00 97.75 85 ILE A N 1
ATOM 668 C CA . ILE A 1 85 ? 1.297 -2.686 -2.091 1.00 97.75 85 ILE A CA 1
ATOM 669 C C . ILE A 1 85 ? 2.794 -2.388 -1.981 1.00 97.75 85 ILE A C 1
ATOM 671 O O . ILE A 1 85 ? 3.450 -2.228 -3.010 1.00 97.75 85 ILE A O 1
ATOM 675 N N . ASP A 1 86 ? 3.350 -2.345 -0.768 1.00 98.19 86 ASP A N 1
ATOM 676 C CA . ASP A 1 86 ? 4.781 -2.102 -0.546 1.00 98.19 86 ASP A CA 1
ATOM 677 C C . ASP A 1 86 ? 5.645 -3.185 -1.202 1.00 98.19 86 ASP A C 1
ATOM 679 O O . ASP A 1 86 ? 6.634 -2.874 -1.873 1.00 98.19 86 ASP A O 1
ATOM 683 N N . GLN A 1 87 ? 5.235 -4.449 -1.084 1.00 98.31 87 GLN A N 1
ATOM 684 C CA . GLN A 1 87 ? 5.897 -5.563 -1.756 1.00 98.31 87 GLN A CA 1
ATOM 685 C C . GLN A 1 87 ? 5.811 -5.431 -3.284 1.00 98.31 87 GLN A C 1
ATOM 687 O O . GLN A 1 87 ? 6.830 -5.520 -3.971 1.00 98.31 87 GLN A O 1
ATOM 692 N N . SER A 1 88 ? 4.620 -5.151 -3.817 1.00 97.69 88 SER A N 1
ATOM 693 C CA . SER A 1 88 ? 4.402 -4.990 -5.261 1.00 97.69 88 SER A CA 1
ATOM 694 C C . SER A 1 88 ? 5.211 -3.825 -5.837 1.00 97.69 88 SER A C 1
ATOM 696 O O . SER A 1 88 ? 5.794 -3.937 -6.915 1.00 97.69 88 SER A O 1
ATOM 698 N N . LEU A 1 89 ? 5.304 -2.711 -5.105 1.00 97.94 89 LEU A N 1
ATOM 699 C CA . LEU A 1 89 ? 6.136 -1.569 -5.477 1.00 97.94 89 LEU A CA 1
ATOM 700 C C . LEU A 1 89 ? 7.616 -1.944 -5.532 1.00 97.94 89 LEU A C 1
ATOM 702 O O . LEU A 1 89 ? 8.285 -1.593 -6.504 1.00 97.94 89 LEU A O 1
ATOM 706 N N . ALA A 1 90 ? 8.122 -2.664 -4.528 1.00 97.50 90 ALA A N 1
ATOM 707 C CA . ALA A 1 90 ? 9.509 -3.116 -4.512 1.00 97.50 90 ALA A CA 1
ATOM 708 C C . ALA A 1 90 ? 9.818 -4.043 -5.700 1.00 97.50 90 ALA A C 1
ATOM 710 O O . ALA A 1 90 ? 10.867 -3.912 -6.337 1.00 97.50 90 ALA A O 1
ATOM 711 N N . ASP A 1 91 ? 8.896 -4.945 -6.033 1.00 97.31 91 ASP A N 1
ATOM 712 C CA . ASP A 1 91 ? 9.058 -5.877 -7.146 1.00 97.31 91 ASP A CA 1
ATOM 713 C C . ASP A 1 91 ? 9.020 -5.165 -8.505 1.00 97.31 91 ASP A C 1
ATOM 715 O O . ASP A 1 91 ? 9.891 -5.399 -9.345 1.00 97.31 91 ASP A O 1
ATOM 719 N N . TYR A 1 92 ? 8.092 -4.228 -8.710 1.00 95.94 92 TYR A N 1
ATOM 720 C CA . TYR A 1 92 ? 8.011 -3.459 -9.956 1.00 95.94 92 TYR A CA 1
ATOM 721 C C . TYR A 1 92 ? 9.186 -2.497 -10.138 1.00 95.94 92 TYR A C 1
ATOM 723 O O . TYR A 1 92 ? 9.693 -2.342 -11.248 1.00 95.94 92 TYR A O 1
ATOM 731 N N . GLN A 1 93 ? 9.677 -1.885 -9.059 1.00 94.94 93 GLN A N 1
ATOM 732 C CA . GLN A 1 93 ? 10.887 -1.061 -9.105 1.00 94.94 93 GLN A CA 1
ATOM 733 C C . GLN A 1 93 ? 12.127 -1.889 -9.465 1.00 94.94 93 GLN A C 1
ATOM 735 O O . GLN A 1 93 ? 12.968 -1.430 -10.247 1.00 94.94 93 GLN A O 1
ATOM 740 N N . ARG A 1 94 ? 12.232 -3.119 -8.941 1.00 94.81 94 ARG A N 1
ATOM 741 C CA . ARG A 1 94 ? 13.292 -4.060 -9.322 1.00 94.81 94 ARG A CA 1
ATOM 742 C C . ARG A 1 94 ? 13.192 -4.414 -10.806 1.00 94.81 94 ARG A C 1
ATOM 744 O O . ARG A 1 94 ? 14.168 -4.233 -11.525 1.00 94.81 94 ARG A O 1
ATOM 751 N N . GLN A 1 95 ? 12.008 -4.812 -11.271 1.00 92.38 95 GLN A N 1
ATOM 752 C CA . GLN A 1 95 ? 11.765 -5.165 -12.673 1.00 92.38 95 GLN A CA 1
ATOM 753 C C . GLN A 1 95 ? 12.105 -4.009 -13.628 1.00 92.38 95 GLN A C 1
ATOM 755 O O . GLN A 1 95 ? 12.766 -4.212 -14.644 1.00 92.38 95 GLN A O 1
ATOM 760 N N . HIS A 1 96 ? 11.711 -2.781 -13.284 1.00 90.50 96 HIS A N 1
ATOM 761 C CA . HIS A 1 96 ? 12.035 -1.595 -14.076 1.00 90.50 96 HIS A CA 1
ATOM 762 C C . HIS A 1 96 ? 13.553 -1.362 -14.164 1.00 90.50 96 HIS A C 1
ATOM 764 O O . HIS A 1 96 ? 14.082 -1.024 -15.226 1.00 90.50 96 HIS A O 1
ATOM 770 N N . SER A 1 97 ? 14.268 -1.562 -13.052 1.00 88.88 97 SER A N 1
ATOM 771 C CA . SER A 1 97 ? 15.729 -1.421 -13.007 1.00 88.88 97 SER A CA 1
ATOM 772 C C . SER A 1 97 ? 16.415 -2.471 -13.886 1.00 88.88 97 SER A C 1
ATOM 774 O O . SER A 1 97 ? 17.265 -2.123 -14.699 1.00 88.88 97 SER A O 1
ATOM 776 N N . GLU A 1 98 ? 15.973 -3.729 -13.811 1.00 88.94 98 GLU A N 1
ATOM 777 C CA . GLU A 1 98 ? 16.485 -4.829 -14.641 1.00 88.94 98 GLU A CA 1
ATOM 778 C C . GLU A 1 98 ? 16.268 -4.577 -16.144 1.00 88.94 98 GLU A C 1
ATOM 780 O O . GLU A 1 98 ? 17.178 -4.795 -16.947 1.00 88.94 98 GLU A O 1
ATOM 785 N N . MET A 1 99 ? 15.096 -4.062 -16.536 1.00 82.44 99 MET A N 1
ATOM 786 C CA . MET A 1 99 ? 14.811 -3.679 -17.927 1.00 82.44 99 MET A CA 1
ATOM 787 C C . MET A 1 99 ? 15.724 -2.541 -18.407 1.00 82.44 99 MET A C 1
ATOM 789 O O . MET A 1 99 ? 16.254 -2.596 -19.519 1.00 82.44 99 MET A O 1
ATOM 793 N N . THR A 1 100 ? 15.953 -1.538 -17.554 1.00 80.25 100 THR A N 1
ATOM 794 C CA . THR A 1 100 ? 16.819 -0.389 -17.866 1.00 80.25 100 THR A CA 1
ATOM 795 C C . THR A 1 100 ? 18.286 -0.805 -18.010 1.00 80.25 100 THR A C 1
ATOM 797 O O . THR A 1 100 ? 18.974 -0.358 -18.931 1.00 80.25 100 THR A O 1
ATOM 800 N N . ASP A 1 101 ? 18.772 -1.688 -17.137 1.00 77.25 101 ASP A N 1
ATOM 801 C CA . ASP A 1 101 ? 20.150 -2.184 -17.172 1.00 77.25 101 ASP A CA 1
ATOM 802 C C . ASP A 1 101 ? 20.404 -3.082 -18.391 1.00 77.25 101 ASP A C 1
ATOM 804 O O . ASP A 1 101 ? 21.450 -2.972 -19.038 1.00 77.25 101 ASP A O 1
ATOM 808 N N . SER A 1 102 ? 19.425 -3.912 -18.768 1.00 66.94 102 SER A N 1
ATOM 809 C CA . SER A 1 102 ? 19.499 -4.765 -19.962 1.00 66.94 102 SER A CA 1
ATOM 810 C C . SER A 1 102 ? 19.531 -3.943 -21.258 1.00 66.94 102 SER A C 1
ATOM 812 O O . SER A 1 102 ? 20.304 -4.241 -22.169 1.00 66.94 102 SER A O 1
ATOM 814 N N . ALA A 1 103 ? 18.782 -2.834 -21.316 1.00 62.66 103 ALA A N 1
ATOM 815 C CA . ALA A 1 103 ? 18.811 -1.901 -22.445 1.00 62.66 103 ALA A CA 1
ATOM 816 C C . ALA A 1 103 ? 20.146 -1.137 -22.582 1.00 62.66 103 ALA A C 1
ATOM 818 O O . ALA A 1 103 ? 20.482 -0.662 -23.669 1.00 62.66 103 ALA A O 1
ATOM 819 N N . LYS A 1 104 ? 20.923 -1.014 -21.497 1.00 59.94 104 LYS A N 1
ATOM 820 C CA . LYS A 1 104 ? 22.204 -0.289 -21.461 1.00 59.94 104 LYS A CA 1
ATOM 821 C C . LYS A 1 104 ? 23.418 -1.174 -21.773 1.00 59.94 104 LYS A C 1
ATOM 823 O O . LYS A 1 104 ? 24.524 -0.650 -21.934 1.00 59.94 104 LYS A O 1
ATOM 828 N N . ALA A 1 105 ? 23.239 -2.494 -21.869 1.00 55.16 105 ALA A N 1
ATOM 829 C CA . ALA A 1 105 ? 24.304 -3.414 -22.251 1.00 55.16 105 ALA A CA 1
ATOM 830 C C . ALA A 1 105 ? 24.812 -3.069 -23.669 1.00 55.16 105 ALA A C 1
ATOM 832 O O . ALA A 1 105 ? 24.007 -2.992 -24.602 1.00 55.16 105 ALA A O 1
ATOM 833 N N . PRO A 1 106 ? 26.128 -2.845 -23.874 1.00 53.06 106 PRO A N 1
ATOM 834 C CA . PRO A 1 106 ? 26.657 -2.573 -25.204 1.00 53.06 106 PRO A CA 1
ATOM 835 C C . PRO A 1 106 ? 26.286 -3.728 -26.141 1.00 53.06 106 PRO A C 1
ATOM 837 O O . PRO A 1 106 ? 26.407 -4.886 -25.725 1.00 53.06 106 PRO A O 1
ATOM 840 N N . PRO A 1 107 ? 25.882 -3.467 -27.401 1.00 57.22 107 PRO A N 1
ATOM 841 C CA . PRO A 1 107 ? 25.723 -4.547 -28.364 1.00 57.22 107 PRO A CA 1
ATOM 842 C C . PRO A 1 107 ? 27.041 -5.312 -28.397 1.00 57.22 107 PRO A C 1
ATOM 844 O O . PRO A 1 107 ? 28.094 -4.676 -28.474 1.00 57.22 107 PRO A O 1
ATOM 847 N N . ALA A 1 108 ? 26.983 -6.644 -28.286 1.00 56.59 108 ALA A N 1
ATOM 848 C CA . ALA A 1 108 ? 28.153 -7.513 -28.335 1.00 56.59 108 ALA A CA 1
ATOM 849 C C . ALA A 1 108 ? 28.968 -7.154 -29.582 1.00 56.59 108 ALA A C 1
ATOM 851 O O . ALA A 1 108 ? 28.640 -7.535 -30.709 1.00 56.59 108 ALA A O 1
ATOM 852 N N . SER A 1 109 ? 29.977 -6.308 -29.378 1.00 54.31 109 SER A N 1
ATOM 853 C CA . SER A 1 109 ? 30.757 -5.743 -30.455 1.00 54.31 109 SER A CA 1
ATOM 854 C C . SER A 1 109 ? 31.510 -6.905 -31.065 1.00 54.31 109 SER A C 1
ATOM 856 O O . SER A 1 109 ? 32.275 -7.589 -30.383 1.00 54.31 109 SER A O 1
ATOM 858 N N . LYS A 1 110 ? 31.244 -7.146 -32.350 1.00 55.28 110 LYS A N 1
ATOM 859 C CA . LYS A 1 110 ? 32.063 -7.967 -33.235 1.00 55.28 110 LYS A CA 1
ATOM 860 C C . LYS A 1 110 ? 33.472 -7.371 -33.245 1.00 55.28 110 LYS A C 1
ATOM 862 O O . LYS A 1 110 ? 33.817 -6.627 -34.159 1.00 55.28 110 LYS A O 1
ATOM 867 N N . MET A 1 111 ? 34.274 -7.648 -32.224 1.00 59.81 111 MET A N 1
ATOM 868 C CA . MET A 1 111 ? 35.695 -7.350 -32.275 1.00 59.81 111 MET A CA 1
ATOM 869 C C . MET A 1 111 ? 36.297 -8.209 -33.393 1.00 59.81 111 MET A C 1
ATOM 871 O O . MET A 1 111 ? 36.142 -9.434 -33.356 1.00 59.81 111 MET A O 1
ATOM 875 N N . PRO A 1 112 ? 36.943 -7.608 -34.409 1.00 62.50 112 PRO A N 1
ATOM 876 C CA . PRO A 1 112 ? 37.729 -8.373 -35.364 1.00 62.50 112 PRO A CA 1
ATOM 877 C C . PRO A 1 112 ? 38.845 -9.108 -34.605 1.00 62.50 112 PRO A C 1
ATOM 879 O O . PRO A 1 112 ? 39.343 -8.562 -33.615 1.00 62.50 112 PRO A O 1
ATOM 882 N N . PRO A 1 113 ? 39.260 -10.314 -35.039 1.00 65.12 113 PRO A N 1
ATOM 883 C CA . PRO A 1 113 ? 40.404 -10.984 -34.436 1.00 65.12 113 PRO A CA 1
ATOM 884 C C . PRO A 1 113 ? 41.607 -10.044 -34.510 1.00 65.12 113 PRO A C 1
ATOM 886 O O . PRO A 1 113 ? 41.914 -9.526 -35.587 1.00 65.12 113 PRO A O 1
ATOM 889 N N . LEU A 1 114 ? 42.259 -9.798 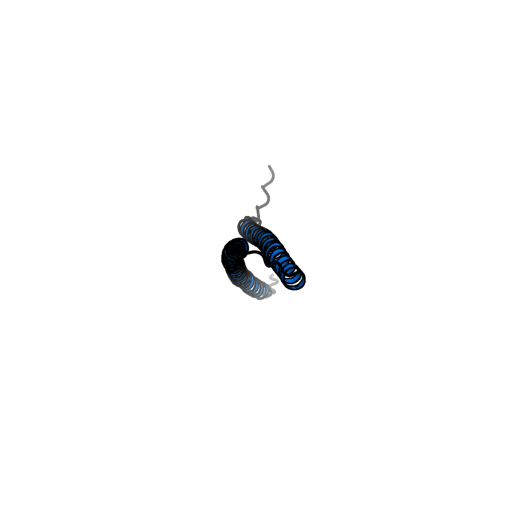-33.374 1.00 64.81 114 LEU A N 1
ATOM 890 C CA . LEU A 1 114 ? 43.534 -9.091 -33.362 1.00 64.81 114 LEU A CA 1
ATOM 891 C C . LEU A 1 114 ? 44.511 -9.915 -34.209 1.00 64.81 114 LEU A C 1
ATOM 893 O O . LEU A 1 114 ? 44.651 -11.121 -33.998 1.00 64.81 114 LEU A O 1
ATOM 897 N N . LEU A 1 115 ? 45.084 -9.274 -35.231 1.00 65.81 115 LEU A N 1
ATOM 898 C CA . LEU A 1 115 ? 46.064 -9.885 -36.128 1.00 65.81 115 LEU A CA 1
ATOM 899 C C . LEU A 1 115 ? 47.216 -10.485 -35.300 1.00 65.81 115 LEU A C 1
ATOM 901 O O . LEU A 1 115 ? 47.610 -9.858 -34.316 1.00 65.81 115 LEU A O 1
ATOM 905 N N . PRO A 1 116 ? 47.735 -11.672 -35.666 1.00 69.38 116 PRO A N 1
ATOM 906 C CA . PRO A 1 116 ? 48.880 -12.256 -34.976 1.00 69.38 116 PRO A CA 1
ATOM 907 C C . PRO A 1 116 ? 50.161 -11.458 -35.263 1.00 69.38 116 PRO A C 1
ATOM 909 O O . PRO A 1 116 ? 50.265 -10.836 -36.324 1.00 69.38 116 PRO A O 1
ATOM 912 N N . ASP A 1 117 ? 51.078 -11.504 -34.291 1.00 52.19 117 ASP A N 1
ATOM 913 C CA . ASP A 1 117 ? 52.376 -10.807 -34.240 1.00 52.19 117 ASP A CA 1
ATOM 914 C C . ASP A 1 117 ? 53.246 -10.955 -35.504 1.00 52.19 117 ASP A C 1
ATOM 916 O O . ASP A 1 117 ? 53.303 -12.072 -36.078 1.00 52.19 117 ASP A O 1
#

Foldseek 3Di:
DDDDDDPPDPDPVVVVVVVVVVVVVVVLVVVLVVLVVVLVVLVVVLVVLVVVLVVLVVDDQDPDPVSNVVSVVVNVVSVVSNVVSVVSNVVSVVVSVVSVVVVPPPDPDPDDPDDDD

Secondary structure (DSSP, 8-state):
---------SSHHHHHHHHHHHHHHHHHHHHHHHHHHHHHHHHHHHHHHHHHHHHHHHSPPP-SHHHHHHHHHHHHHHHHHHHHHHHHHHHHHHHHHHHHHHHHSPP---PPPPPP-

Radius of gyration: 29.0 Å; chains: 1; bounding box: 72×31×92 Å

pLDDT: mean 79.14, std 21.55, range [34.84, 98.31]